Protein AF-A0A661XZZ7-F1 (afdb_monomer)

Sequence (86 aa):
WNYAKLISGVLRHGMPLPYVVDMVNNLHLNDESLNTWKNGVVRALKKYIPDGTAPSQNICPECGEGALIYEEGCLNCKSCGHTKCG

Structure (mmCIF, N/CA/C/O backbone):
data_AF-A0A661XZZ7-F1
#
_entry.id   AF-A0A661XZZ7-F1
#
loop_
_atom_site.group_PDB
_atom_site.id
_atom_site.type_symbol
_atom_site.label_atom_id
_atom_site.label_alt_id
_atom_site.label_comp_id
_atom_site.label_asym_id
_atom_site.label_entity_id
_atom_site.label_seq_id
_atom_site.pdbx_PDB_ins_code
_atom_site.Cartn_x
_atom_site.Cartn_y
_atom_site.Cartn_z
_atom_site.occupancy
_atom_site.B_iso_or_equiv
_atom_site.auth_seq_id
_atom_site.auth_comp_id
_atom_site.auth_asym_id
_atom_site.auth_atom_id
_atom_site.pdbx_PDB_model_num
ATOM 1 N N . TRP A 1 1 ? 13.072 -8.343 -14.927 1.00 59.03 1 TRP A N 1
ATOM 2 C CA . TRP A 1 1 ? 11.656 -8.775 -14.923 1.00 59.03 1 TRP A CA 1
ATOM 3 C C . TRP A 1 1 ? 10.778 -7.533 -14.991 1.00 59.03 1 TRP A C 1
ATOM 5 O O . TRP A 1 1 ? 11.144 -6.530 -14.394 1.00 59.03 1 TRP A O 1
ATOM 15 N N . ASN A 1 2 ? 9.683 -7.522 -15.753 1.00 85.25 2 ASN A N 1
ATOM 16 C CA . ASN A 1 2 ? 8.939 -6.280 -16.002 1.00 85.25 2 ASN A CA 1
ATOM 17 C C . ASN A 1 2 ? 7.872 -6.051 -14.910 1.00 85.25 2 ASN A C 1
ATOM 19 O O . ASN A 1 2 ? 6.695 -6.335 -15.119 1.00 85.25 2 ASN A O 1
ATOM 23 N N . TYR A 1 3 ? 8.294 -5.586 -13.726 1.00 89.50 3 TYR A N 1
ATOM 24 C CA . TYR A 1 3 ? 7.413 -5.334 -12.571 1.00 89.50 3 TYR A CA 1
ATOM 25 C C . TYR A 1 3 ? 6.247 -4.397 -12.910 1.00 89.50 3 TYR A C 1
ATOM 27 O O . TYR A 1 3 ? 5.141 -4.589 -12.414 1.00 89.50 3 TYR A O 1
ATOM 35 N N . ALA A 1 4 ? 6.454 -3.452 -13.831 1.00 89.56 4 ALA A N 1
ATOM 36 C CA . ALA A 1 4 ? 5.388 -2.593 -14.334 1.00 89.56 4 ALA A CA 1
ATOM 37 C C . ALA A 1 4 ? 4.268 -3.398 -15.016 1.00 89.56 4 ALA A C 1
ATOM 39 O O . ALA A 1 4 ? 3.094 -3.135 -14.767 1.00 89.56 4 ALA A O 1
ATOM 40 N N . LYS A 1 5 ? 4.597 -4.428 -15.815 1.00 92.69 5 LYS A N 1
ATOM 41 C CA . LYS A 1 5 ? 3.584 -5.317 -16.415 1.00 92.69 5 LYS A CA 1
ATOM 42 C C . LYS A 1 5 ? 2.812 -6.101 -15.352 1.00 92.69 5 LYS A C 1
ATOM 44 O O . LYS A 1 5 ? 1.595 -6.205 -15.473 1.00 92.69 5 LYS A O 1
ATOM 49 N N . LEU A 1 6 ? 3.495 -6.603 -14.319 1.00 92.31 6 LEU A N 1
ATOM 50 C CA . LEU A 1 6 ? 2.865 -7.321 -13.204 1.00 92.31 6 LEU A CA 1
ATOM 51 C C . LEU A 1 6 ? 1.871 -6.422 -12.456 1.00 92.31 6 LEU A C 1
ATOM 53 O O . LEU A 1 6 ? 0.694 -6.759 -12.365 1.00 92.31 6 LEU A O 1
ATOM 57 N N . ILE A 1 7 ? 2.331 -5.256 -11.990 1.00 94.62 7 ILE A N 1
ATOM 58 C CA . ILE A 1 7 ? 1.513 -4.286 -11.242 1.00 94.62 7 ILE A CA 1
ATOM 59 C C . ILE A 1 7 ? 0.313 -3.844 -12.085 1.00 94.62 7 ILE A C 1
ATOM 61 O O . ILE A 1 7 ? -0.825 -3.824 -11.625 1.00 94.62 7 ILE A O 1
ATOM 65 N N . SER A 1 8 ? 0.552 -3.549 -13.360 1.00 94.50 8 SER A N 1
ATOM 66 C CA . SER A 1 8 ? -0.498 -3.147 -14.288 1.00 94.50 8 SER A CA 1
ATOM 67 C C . SER A 1 8 ? -1.522 -4.265 -14.534 1.00 94.50 8 SER A C 1
ATOM 69 O O . SER A 1 8 ? -2.710 -3.990 -14.676 1.00 94.50 8 SER A O 1
ATOM 71 N N . GLY A 1 9 ? -1.079 -5.526 -14.561 1.00 95.81 9 GLY A N 1
ATOM 72 C CA . GLY A 1 9 ? -1.950 -6.696 -14.653 1.00 95.81 9 GLY A CA 1
ATOM 73 C C . GLY A 1 9 ? -2.856 -6.842 -13.433 1.00 95.81 9 GLY A C 1
ATOM 74 O O . GLY A 1 9 ? -4.071 -6.896 -13.595 1.00 95.81 9 GLY A O 1
ATOM 75 N N . VAL A 1 10 ? -2.292 -6.840 -12.220 1.00 95.75 10 VAL A N 1
ATOM 76 C CA . VAL A 1 10 ? -3.090 -7.029 -10.992 1.00 95.75 10 VAL A CA 1
ATOM 77 C C . VAL A 1 10 ? -4.105 -5.904 -10.779 1.00 95.75 10 VAL A C 1
ATOM 79 O O . VAL A 1 10 ? -5.233 -6.177 -10.379 1.00 95.75 10 VAL A O 1
ATOM 82 N N . LEU A 1 11 ? -3.748 -4.662 -11.130 1.00 96.06 11 LEU A N 1
ATOM 83 C CA . LEU A 1 11 ? -4.669 -3.525 -11.073 1.00 96.06 11 LEU A CA 1
ATOM 84 C C . LEU A 1 11 ? -5.811 -3.665 -12.089 1.00 96.06 11 LEU A C 1
ATOM 86 O O . LEU A 1 11 ? -6.970 -3.482 -11.729 1.00 96.06 11 LEU A O 1
ATOM 90 N N . ARG A 1 12 ? -5.515 -4.038 -13.344 1.00 96.94 12 ARG A N 1
ATOM 91 C CA . ARG A 1 12 ? -6.553 -4.258 -14.373 1.00 96.94 12 ARG A CA 1
ATOM 92 C C . ARG A 1 12 ? -7.515 -5.386 -14.024 1.00 96.94 12 ARG A C 1
ATOM 94 O O . ARG A 1 12 ? -8.678 -5.319 -14.400 1.00 96.94 12 ARG A O 1
ATOM 101 N N . HIS A 1 13 ? -7.030 -6.412 -13.335 1.00 96.81 13 HIS A N 1
ATOM 102 C CA . HIS A 1 13 ? -7.849 -7.540 -12.898 1.00 96.81 13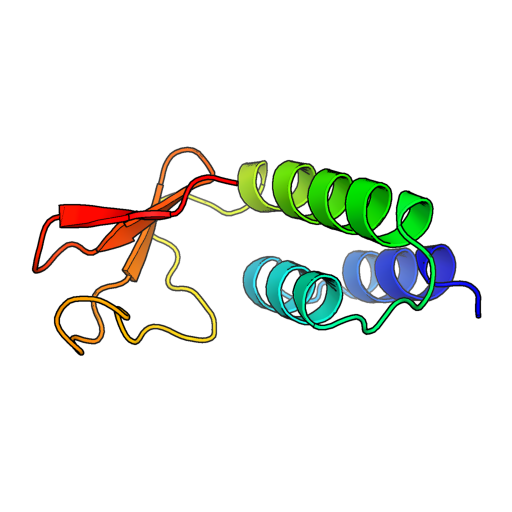 HIS A CA 1
ATOM 103 C C . HIS A 1 13 ? -8.553 -7.298 -11.555 1.00 96.81 13 HIS A C 1
ATOM 105 O O . HIS A 1 13 ? -9.178 -8.215 -11.032 1.00 96.81 13 HIS A O 1
ATOM 111 N N . GLY A 1 14 ? -8.489 -6.079 -11.008 1.00 94.25 14 GLY A N 1
ATOM 112 C CA . GLY A 1 14 ? -9.278 -5.695 -9.838 1.00 94.25 14 GLY A CA 1
ATOM 113 C C . GLY A 1 14 ? -8.795 -6.309 -8.526 1.00 94.25 14 GLY A C 1
ATOM 114 O O . GLY A 1 14 ? -9.595 -6.479 -7.609 1.00 94.25 14 GLY A O 1
ATOM 115 N N . MET A 1 15 ? -7.506 -6.648 -8.411 1.00 95.56 15 MET A N 1
ATOM 116 C CA . MET A 1 15 ? -6.947 -7.055 -7.123 1.00 95.56 15 MET A CA 1
ATOM 117 C C . MET A 1 15 ? -7.153 -5.927 -6.094 1.00 95.56 15 MET A C 1
ATOM 119 O O . MET A 1 15 ? -6.816 -4.777 -6.394 1.00 95.56 15 MET A O 1
ATOM 123 N N . PRO A 1 16 ? -7.661 -6.223 -4.882 1.00 94.19 16 PRO A N 1
ATOM 124 C CA . PRO A 1 16 ? -7.853 -5.200 -3.862 1.00 94.19 16 PRO A CA 1
ATOM 125 C C . PRO A 1 16 ? -6.546 -4.471 -3.540 1.00 94.19 16 PRO A C 1
ATOM 127 O O . PRO A 1 16 ? -5.505 -5.095 -3.320 1.00 94.19 16 PRO A O 1
ATOM 130 N N . 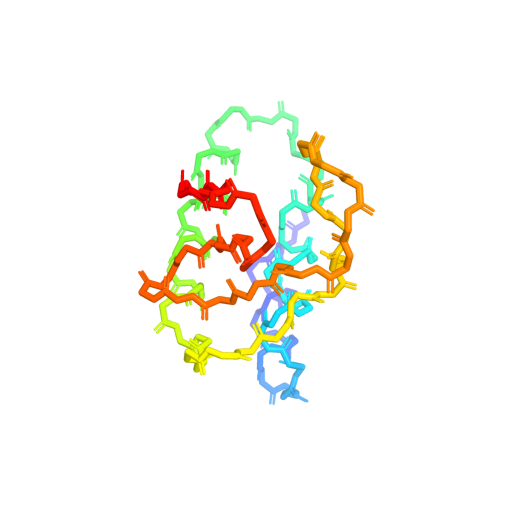LEU A 1 17 ? -6.606 -3.139 -3.490 1.00 94.75 17 LEU A N 1
ATOM 131 C CA . LEU A 1 17 ? -5.431 -2.281 -3.328 1.00 94.75 17 LEU A CA 1
ATOM 132 C C . LEU A 1 17 ? -4.557 -2.597 -2.100 1.00 94.75 17 LEU A C 1
ATOM 134 O O . LEU A 1 17 ? -3.337 -2.561 -2.266 1.00 94.75 17 LEU A O 1
ATOM 138 N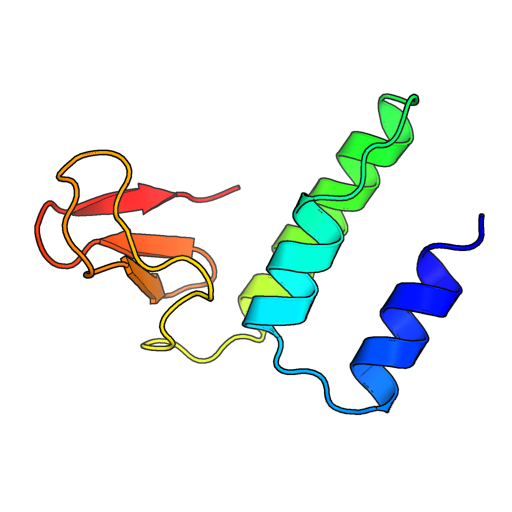 N . PRO A 1 18 ? -5.096 -2.964 -0.915 1.00 92.94 18 PRO A N 1
ATOM 139 C CA . PRO A 1 18 ? -4.260 -3.388 0.211 1.00 92.94 18 PRO A CA 1
ATOM 140 C C . PRO A 1 18 ? -3.327 -4.557 -0.135 1.00 92.94 18 PRO A C 1
ATOM 142 O O . PRO A 1 18 ? -2.154 -4.541 0.234 1.00 92.94 18 PRO A O 1
ATOM 145 N N . TYR A 1 19 ? -3.807 -5.533 -0.913 1.00 94.00 19 TYR A N 1
ATOM 146 C CA . TYR A 1 19 ? -2.991 -6.665 -1.359 1.00 94.00 19 TYR A CA 1
ATOM 147 C C . TYR A 1 19 ? -1.980 -6.264 -2.433 1.00 94.00 19 TYR A C 1
ATOM 149 O O . TYR A 1 19 ? -0.856 -6.760 -2.429 1.00 94.00 19 TYR A O 1
ATOM 157 N N . VAL A 1 20 ? -2.339 -5.338 -3.330 1.00 95.25 20 VAL A N 1
ATOM 158 C CA . VAL A 1 20 ? -1.387 -4.801 -4.317 1.00 95.25 20 VAL A CA 1
ATOM 159 C C . VAL A 1 20 ? -0.248 -4.064 -3.611 1.00 95.25 20 VAL A C 1
ATOM 161 O O . VAL A 1 20 ? 0.913 -4.260 -3.962 1.00 95.25 20 VAL A O 1
ATOM 164 N N . VAL A 1 21 ? -0.560 -3.249 -2.600 1.00 94.06 21 VAL A N 1
ATOM 165 C CA . VAL A 1 21 ? 0.438 -2.543 -1.783 1.00 94.06 21 VAL A CA 1
ATOM 166 C C . VAL A 1 21 ? 1.378 -3.531 -1.096 1.00 94.06 21 VAL A C 1
ATOM 168 O O . VAL A 1 21 ? 2.592 -3.357 -1.185 1.00 94.06 21 VAL A O 1
ATOM 171 N N . ASP A 1 22 ? 0.840 -4.574 -0.465 1.00 92.12 22 ASP A N 1
ATOM 172 C CA . ASP A 1 22 ? 1.632 -5.616 0.195 1.00 92.12 22 ASP A CA 1
ATOM 173 C C . ASP A 1 22 ? 2.533 -6.369 -0.801 1.00 92.12 22 ASP A C 1
ATOM 175 O O . ASP A 1 22 ? 3.741 -6.491 -0.593 1.00 92.12 22 ASP A O 1
ATOM 179 N N . MET A 1 23 ? 1.989 -6.775 -1.954 1.00 93.75 23 MET A N 1
ATOM 180 C CA . MET A 1 23 ? 2.757 -7.414 -3.027 1.00 93.75 23 MET A CA 1
ATOM 181 C C . MET A 1 23 ? 3.918 -6.530 -3.499 1.00 93.75 23 MET A C 1
ATOM 183 O O . MET A 1 23 ? 5.045 -7.011 -3.617 1.00 93.75 23 MET A O 1
ATOM 187 N N . VAL A 1 24 ? 3.661 -5.245 -3.775 1.00 93.75 24 VAL A N 1
ATOM 188 C CA . VAL A 1 24 ? 4.706 -4.314 -4.223 1.00 93.75 24 VAL A CA 1
ATOM 189 C C . VAL A 1 24 ? 5.749 -4.130 -3.130 1.00 93.75 24 VAL A C 1
ATOM 191 O O . VAL A 1 24 ? 6.932 -4.173 -3.440 1.00 93.75 24 VAL A O 1
ATOM 194 N N . ASN A 1 25 ? 5.348 -3.975 -1.867 1.00 91.44 25 ASN A N 1
ATOM 195 C CA . ASN A 1 25 ? 6.267 -3.764 -0.751 1.00 91.44 25 ASN A CA 1
ATOM 196 C C . ASN A 1 25 ? 7.233 -4.950 -0.549 1.00 91.44 25 ASN A C 1
ATOM 198 O O . ASN A 1 25 ? 8.422 -4.739 -0.288 1.00 91.44 25 ASN A O 1
ATOM 202 N N . ASN A 1 26 ? 6.751 -6.178 -0.769 1.00 90.38 26 ASN A N 1
ATOM 203 C CA . ASN A 1 26 ? 7.522 -7.421 -0.650 1.00 90.38 26 ASN A CA 1
ATOM 204 C C . ASN A 1 26 ? 8.379 -7.764 -1.888 1.00 90.38 26 ASN A C 1
ATOM 206 O O . ASN A 1 26 ? 9.009 -8.820 -1.931 1.00 90.38 26 ASN A O 1
ATOM 210 N N . LEU A 1 27 ? 8.461 -6.892 -2.903 1.00 91.06 27 LEU A N 1
ATOM 211 C CA . LEU A 1 27 ? 9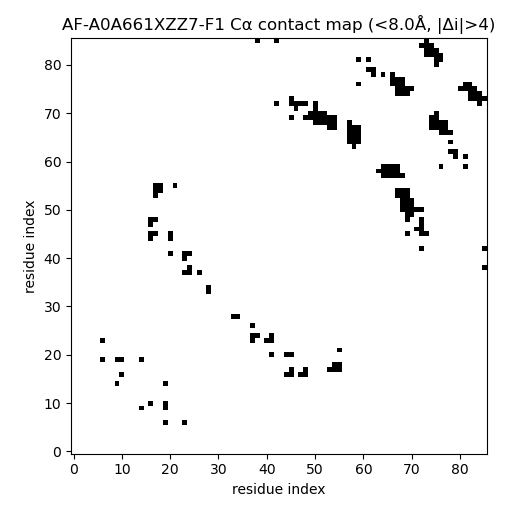.424 -7.083 -3.991 1.00 91.06 27 LEU A CA 1
ATOM 212 C C . LEU A 1 27 ? 10.861 -6.930 -3.463 1.00 91.06 27 LEU A C 1
ATOM 214 O O . LEU A 1 27 ? 11.261 -5.855 -2.998 1.00 91.06 27 LEU A O 1
ATOM 218 N N . HIS A 1 28 ? 11.643 -8.003 -3.584 1.00 86.06 28 HIS A N 1
ATOM 219 C CA . HIS A 1 28 ? 13.079 -8.020 -3.311 1.00 86.06 28 HIS A CA 1
ATOM 220 C C . HIS A 1 28 ? 13.837 -7.537 -4.554 1.00 86.06 28 HIS A C 1
ATOM 222 O O . HIS A 1 28 ? 13.956 -8.260 -5.545 1.00 86.06 28 HIS A O 1
ATOM 228 N N . LEU A 1 29 ? 14.290 -6.282 -4.523 1.00 86.12 29 LEU A N 1
ATOM 229 C CA . LEU A 1 29 ? 14.991 -5.623 -5.625 1.00 86.12 29 LEU A CA 1
ATOM 230 C C . LEU A 1 29 ? 16.435 -5.349 -5.191 1.00 86.12 29 LEU A C 1
ATOM 232 O O . LEU A 1 29 ? 16.658 -4.732 -4.151 1.00 86.12 29 LEU A O 1
ATOM 236 N N . ASN A 1 30 ? 17.403 -5.808 -5.987 1.00 82.88 30 ASN A N 1
ATOM 237 C CA . ASN A 1 30 ? 18.834 -5.748 -5.649 1.00 82.88 30 ASN A CA 1
ATOM 238 C C . ASN A 1 30 ? 19.462 -4.354 -5.845 1.00 82.88 30 ASN A C 1
ATOM 240 O O . ASN A 1 30 ? 20.610 -4.149 -5.472 1.00 82.88 30 ASN A O 1
ATOM 244 N N . ASP A 1 31 ? 18.734 -3.419 -6.456 1.00 85.56 31 ASP A N 1
ATOM 245 C CA . ASP A 1 31 ? 19.204 -2.077 -6.809 1.00 85.56 31 ASP A CA 1
ATOM 246 C C . ASP A 1 31 ? 18.502 -1.027 -5.930 1.00 85.56 31 ASP A C 1
ATOM 248 O O . ASP A 1 31 ? 17.276 -1.044 -5.775 1.00 85.56 31 ASP A O 1
ATOM 252 N N . GLU A 1 32 ? 19.265 -0.105 -5.340 1.00 81.06 32 GLU A N 1
ATOM 253 C CA . GLU A 1 32 ? 18.738 0.968 -4.487 1.00 81.06 32 GLU A CA 1
ATOM 254 C C . GLU A 1 32 ? 17.747 1.880 -5.225 1.00 81.06 32 GLU A C 1
ATOM 256 O O . GLU A 1 32 ? 16.711 2.254 -4.668 1.00 81.06 32 GLU A O 1
ATOM 261 N N . SER A 1 33 ? 18.004 2.185 -6.501 1.00 79.38 33 SER A N 1
ATOM 262 C CA . SER A 1 33 ? 17.107 2.996 -7.334 1.00 79.38 33 SER A CA 1
ATOM 263 C C . SER A 1 33 ? 15.767 2.296 -7.584 1.00 79.38 33 SER A C 1
ATOM 265 O O . SER A 1 33 ? 14.714 2.933 -7.660 1.00 79.38 33 SER A O 1
ATOM 267 N N . LEU A 1 34 ? 15.767 0.962 -7.627 1.00 83.75 34 LEU A N 1
ATOM 268 C CA . LEU A 1 34 ? 14.541 0.177 -7.721 1.00 83.75 34 LEU A CA 1
ATOM 269 C C . LEU A 1 34 ? 13.776 0.156 -6.392 1.00 83.75 34 LEU A C 1
ATOM 271 O O . LEU A 1 34 ? 12.543 0.152 -6.399 1.00 83.75 34 LEU A O 1
ATOM 275 N N . ASN A 1 35 ? 14.471 0.196 -5.253 1.00 87.31 35 ASN A N 1
ATOM 276 C CA . ASN A 1 35 ? 13.827 0.306 -3.943 1.00 87.31 35 ASN A CA 1
ATOM 277 C C . ASN A 1 35 ? 13.154 1.674 -3.741 1.00 87.31 35 ASN A C 1
ATOM 279 O O . ASN A 1 35 ? 12.033 1.727 -3.231 1.00 87.31 35 ASN A O 1
ATOM 283 N N . THR A 1 36 ? 13.759 2.774 -4.199 1.00 88.81 36 THR A N 1
ATOM 284 C CA . THR A 1 36 ? 13.110 4.099 -4.149 1.00 88.81 36 THR A CA 1
ATOM 285 C C . THR A 1 36 ? 11.884 4.168 -5.059 1.00 88.81 36 THR A C 1
ATOM 287 O O . THR A 1 36 ? 10.834 4.656 -4.632 1.00 88.81 36 THR A O 1
ATOM 290 N N . TRP A 1 37 ? 11.968 3.600 -6.267 1.00 91.75 37 TRP A N 1
ATOM 291 C CA . TRP A 1 37 ? 10.819 3.451 -7.163 1.00 91.75 37 TRP A CA 1
ATOM 292 C C . TRP A 1 37 ? 9.680 2.656 -6.507 1.00 91.75 37 TRP A C 1
ATOM 294 O O . TRP A 1 37 ? 8.541 3.127 -6.476 1.00 91.75 37 TRP A O 1
ATOM 304 N N . LYS A 1 38 ? 9.987 1.490 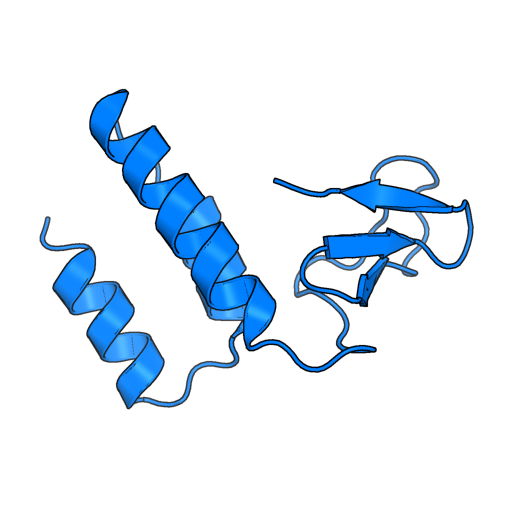-5.923 1.00 91.88 38 LYS A N 1
ATOM 305 C CA . LYS A 1 38 ? 9.021 0.628 -5.219 1.00 91.88 38 LYS A CA 1
ATOM 306 C C . LYS A 1 38 ? 8.289 1.388 -4.110 1.00 91.88 38 LYS A C 1
ATOM 308 O O . LYS A 1 38 ? 7.061 1.341 -4.040 1.00 91.88 38 LYS A O 1
ATOM 313 N N . ASN A 1 39 ? 9.027 2.141 -3.294 1.00 92.00 39 ASN A N 1
ATOM 314 C CA . ASN A 1 39 ? 8.462 2.960 -2.220 1.00 92.00 39 ASN A CA 1
ATOM 315 C C . ASN A 1 39 ? 7.541 4.063 -2.769 1.00 92.00 39 ASN A C 1
ATOM 317 O O . ASN A 1 39 ? 6.469 4.313 -2.218 1.00 92.00 39 ASN A O 1
ATOM 321 N N . GLY A 1 40 ? 7.918 4.687 -3.891 1.00 92.81 40 GLY A N 1
ATOM 322 C CA . GLY A 1 40 ? 7.078 5.663 -4.586 1.00 92.81 40 GLY A CA 1
ATOM 323 C C . GLY A 1 40 ? 5.749 5.070 -5.065 1.00 92.81 40 GLY A C 1
ATOM 324 O O . GLY A 1 40 ? 4.695 5.670 -4.853 1.00 92.81 40 GLY A O 1
ATOM 325 N N . VAL A 1 41 ? 5.782 3.866 -5.646 1.00 94.50 41 VAL A N 1
ATOM 326 C CA . VAL A 1 41 ? 4.571 3.148 -6.079 1.00 94.50 41 VAL A CA 1
ATOM 327 C C . VAL A 1 41 ? 3.671 2.814 -4.888 1.00 94.50 41 VAL A C 1
ATOM 329 O O . VAL A 1 41 ? 2.475 3.096 -4.935 1.00 94.50 41 VAL A O 1
ATOM 332 N N . VAL A 1 42 ? 4.233 2.271 -3.802 1.00 94.50 42 VAL A N 1
ATOM 333 C CA . VAL A 1 42 ? 3.487 1.963 -2.568 1.00 94.50 42 VAL A CA 1
ATOM 334 C C . VAL A 1 42 ? 2.770 3.204 -2.038 1.00 94.50 42 VAL A C 1
ATOM 336 O O . VAL A 1 42 ? 1.568 3.159 -1.771 1.00 94.50 42 VAL A O 1
ATOM 339 N N . ARG A 1 43 ? 3.479 4.331 -1.937 1.00 92.88 43 ARG A N 1
ATOM 340 C CA . ARG A 1 43 ? 2.916 5.593 -1.445 1.00 92.88 43 ARG A CA 1
ATOM 341 C C . ARG A 1 43 ? 1.791 6.119 -2.330 1.00 92.88 43 ARG A C 1
ATOM 343 O O . ARG A 1 43 ? 0.812 6.646 -1.813 1.00 92.88 43 ARG A O 1
ATOM 350 N N . ALA A 1 44 ? 1.923 5.987 -3.649 1.00 93.62 44 ALA A N 1
ATOM 351 C CA . ALA A 1 44 ? 0.877 6.396 -4.579 1.00 93.62 44 ALA A CA 1
ATOM 352 C C . ALA A 1 44 ? -0.387 5.543 -4.406 1.00 93.62 44 ALA A C 1
ATOM 354 O O . ALA A 1 44 ? -1.480 6.092 -4.320 1.00 93.62 44 ALA A O 1
ATOM 355 N N . LEU A 1 45 ? -0.239 4.219 -4.299 1.00 94.31 45 LEU A N 1
ATOM 356 C CA . LEU A 1 45 ? -1.370 3.294 -4.192 1.00 94.31 45 LEU A CA 1
ATOM 357 C C . LEU A 1 45 ? -2.140 3.433 -2.873 1.00 94.31 45 LEU A C 1
ATOM 359 O O . LEU A 1 45 ? -3.368 3.380 -2.895 1.00 94.31 45 LEU A O 1
ATOM 363 N N . LYS A 1 46 ? -1.454 3.665 -1.744 1.00 92.88 46 LYS A N 1
ATOM 364 C CA . LYS A 1 46 ? -2.106 3.850 -0.432 1.00 92.88 46 LYS A CA 1
ATOM 365 C C . LYS A 1 46 ? -3.143 4.980 -0.426 1.00 92.88 46 LYS A C 1
ATOM 367 O O . LYS A 1 46 ? -4.143 4.860 0.265 1.00 92.88 46 LYS A O 1
ATOM 372 N N . LYS A 1 47 ? -2.950 6.034 -1.230 1.00 91.69 47 LYS A N 1
ATOM 373 C CA . LYS A 1 47 ? -3.890 7.168 -1.342 1.00 91.69 47 LYS A CA 1
ATOM 374 C C . LYS A 1 47 ? -5.239 6.803 -1.964 1.00 91.69 47 LYS A C 1
ATOM 376 O O . LYS A 1 47 ? -6.179 7.580 -1.862 1.00 91.69 47 LYS A O 1
ATOM 381 N N . TYR A 1 48 ? -5.315 5.665 -2.649 1.00 93.44 48 TYR A N 1
ATOM 382 C CA . TYR A 1 48 ? -6.542 5.180 -3.278 1.00 93.44 48 TYR A CA 1
ATOM 383 C C . TYR A 1 48 ? -7.243 4.104 -2.442 1.00 93.44 48 TYR A C 1
ATOM 385 O O . TYR A 1 48 ? -8.288 3.601 -2.851 1.00 93.44 48 TYR A O 1
ATOM 393 N N . ILE A 1 49 ? -6.676 3.731 -1.291 1.00 94.12 49 ILE A N 1
ATOM 394 C CA . ILE A 1 49 ? -7.334 2.843 -0.337 1.00 94.12 49 ILE A CA 1
ATOM 395 C C . ILE A 1 49 ? -8.323 3.690 0.474 1.00 94.12 49 ILE A C 1
ATOM 397 O O . ILE A 1 49 ? -7.900 4.692 1.047 1.00 94.12 49 ILE A O 1
ATOM 401 N N . PRO A 1 50 ? -9.615 3.321 0.533 1.00 94.50 50 PRO A N 1
ATOM 402 C CA . PRO A 1 50 ? -10.586 4.032 1.357 1.00 94.50 50 PRO A CA 1
ATOM 403 C C . PRO A 1 50 ? -10.198 4.015 2.836 1.00 94.50 50 PRO A C 1
ATOM 405 O O . PRO A 1 50 ? -9.762 2.979 3.354 1.00 94.50 50 PRO A O 1
ATOM 408 N N . ASP A 1 51 ? -10.417 5.132 3.522 1.00 94.00 51 ASP A N 1
ATOM 409 C CA . ASP A 1 51 ? -10.197 5.214 4.964 1.00 94.00 51 ASP A CA 1
ATOM 410 C C . ASP A 1 51 ? -11.075 4.198 5.713 1.00 94.00 51 ASP A C 1
ATOM 412 O O . ASP A 1 51 ? -12.199 3.887 5.309 1.00 94.00 51 ASP A O 1
ATOM 416 N N . GLY A 1 52 ? -10.541 3.638 6.797 1.00 93.31 52 GLY A N 1
ATOM 417 C CA . GLY A 1 52 ? -11.176 2.561 7.561 1.00 93.31 52 GLY A CA 1
ATOM 418 C C . GLY A 1 52 ? -10.930 1.154 7.005 1.00 93.31 52 GLY A C 1
ATOM 419 O O . GLY A 1 52 ? -11.342 0.175 7.625 1.00 93.31 52 GLY A O 1
ATOM 420 N N . THR A 1 53 ? -10.235 1.015 5.872 1.00 94.81 53 THR A N 1
ATOM 421 C CA . THR A 1 53 ? -9.867 -0.303 5.332 1.00 94.81 53 THR A CA 1
ATOM 422 C C . THR A 1 53 ? -8.806 -0.968 6.212 1.00 94.81 53 THR A C 1
ATOM 424 O O . THR A 1 53 ? -7.776 -0.364 6.505 1.00 94.81 53 THR A O 1
ATOM 427 N N . ALA A 1 54 ? -9.007 -2.231 6.590 1.00 92.44 54 ALA A N 1
ATOM 428 C CA . ALA A 1 54 ? -7.981 -3.014 7.279 1.00 92.44 54 ALA A CA 1
ATOM 429 C C . ALA A 1 54 ? -6.901 -3.508 6.287 1.00 92.44 54 ALA A C 1
ATOM 431 O O . ALA A 1 54 ? -7.236 -3.928 5.172 1.00 92.44 54 ALA A O 1
ATOM 432 N N . PRO A 1 55 ? -5.607 -3.483 6.651 1.00 90.25 55 PRO A N 1
ATOM 433 C CA . PRO A 1 55 ? -4.549 -4.072 5.837 1.00 90.25 55 PRO A CA 1
ATOM 434 C C . PRO A 1 55 ? -4.629 -5.600 5.797 1.00 90.25 55 PRO A C 1
ATOM 436 O O . PRO A 1 55 ? -5.255 -6.235 6.643 1.00 90.25 55 PRO A O 1
ATOM 439 N N . SER A 1 56 ? -3.919 -6.199 4.834 1.00 84.88 56 SER A N 1
ATOM 440 C CA . SER A 1 56 ? -3.755 -7.657 4.752 1.00 84.88 56 SER A CA 1
ATOM 441 C C . SER A 1 56 ? -3.127 -8.235 6.026 1.00 84.88 56 SER A C 1
ATOM 443 O O . SER A 1 56 ? -3.559 -9.278 6.510 1.00 84.88 56 SER A O 1
ATOM 445 N N . GLN A 1 57 ? -2.140 -7.533 6.590 1.00 84.94 57 GLN A N 1
ATOM 446 C CA . GLN A 1 57 ? -1.528 -7.832 7.88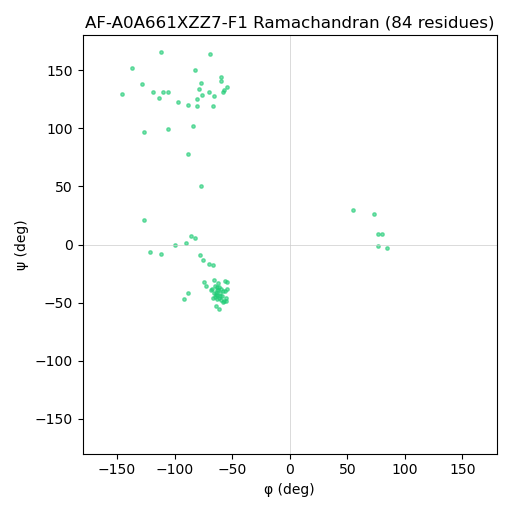1 1.00 84.94 57 GLN A CA 1
ATOM 447 C C . GLN A 1 57 ? -2.008 -6.822 8.920 1.00 84.94 57 GLN A C 1
ATOM 449 O O . GLN A 1 57 ? -1.507 -5.702 8.992 1.00 84.94 57 GLN A O 1
ATOM 454 N N . ASN A 1 58 ? -2.989 -7.226 9.722 1.00 89.38 58 ASN A N 1
ATOM 455 C CA . ASN A 1 58 ? -3.655 -6.342 10.677 1.00 89.38 58 ASN A CA 1
ATOM 456 C C . ASN A 1 58 ? -2.992 -6.303 12.070 1.00 89.38 58 ASN A C 1
ATOM 458 O O . ASN A 1 58 ? -3.471 -5.622 12.967 1.00 89.38 58 ASN A O 1
ATOM 462 N N . ILE A 1 59 ? -1.888 -7.023 12.279 1.00 93.06 59 ILE A N 1
ATOM 463 C CA . ILE A 1 59 ? -1.203 -7.054 13.577 1.00 93.06 59 ILE A CA 1
ATOM 464 C C . ILE A 1 59 ? -0.325 -5.810 13.721 1.00 93.06 59 ILE A C 1
ATOM 466 O O . ILE A 1 59 ? 0.613 -5.604 12.948 1.00 93.06 59 ILE A O 1
ATOM 470 N N . CYS A 1 60 ? -0.612 -4.996 14.735 1.00 93.06 60 CYS A N 1
ATOM 471 C CA . CYS A 1 60 ? 0.206 -3.848 15.090 1.00 93.06 60 CYS A CA 1
ATOM 472 C C . CYS A 1 60 ? 1.593 -4.307 15.580 1.00 93.06 60 CYS A C 1
ATOM 474 O O . CYS A 1 60 ? 1.665 -5.106 16.515 1.00 93.06 60 CYS A O 1
ATOM 476 N N . PRO A 1 61 ? 2.701 -3.784 15.024 1.00 92.00 61 PRO A N 1
ATOM 477 C CA . PRO A 1 61 ? 4.047 -4.159 15.459 1.00 92.00 61 PRO A CA 1
ATOM 478 C C . PRO A 1 61 ? 4.409 -3.624 16.853 1.00 92.00 61 PRO A C 1
ATOM 480 O O . PRO A 1 61 ? 5.376 -4.093 17.442 1.00 92.00 61 PRO A O 1
ATOM 483 N N . GLU A 1 62 ? 3.667 -2.639 17.368 1.00 94.19 62 GLU A N 1
ATOM 484 C CA . GLU A 1 62 ? 3.953 -1.993 18.652 1.00 94.19 62 GLU A CA 1
ATOM 485 C C . GLU A 1 62 ? 3.224 -2.659 19.826 1.00 94.19 62 GLU A C 1
ATOM 487 O O . GLU A 1 62 ? 3.845 -2.949 20.844 1.00 94.19 62 GLU A O 1
ATOM 492 N N . CYS A 1 63 ? 1.924 -2.942 19.689 1.00 95.31 63 CYS A N 1
ATOM 493 C CA . CYS A 1 63 ? 1.114 -3.530 20.76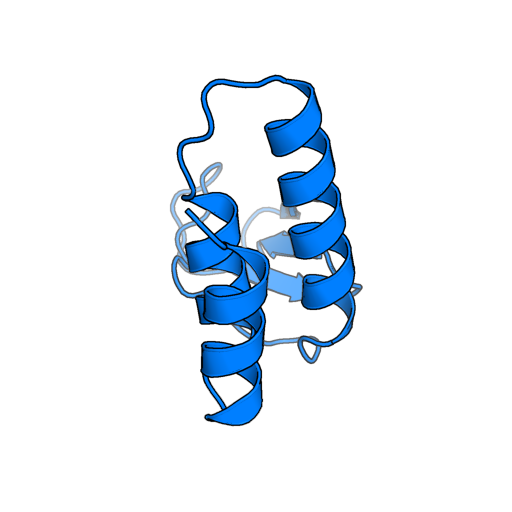5 1.00 95.31 63 CYS A CA 1
ATOM 494 C C . CYS A 1 63 ? 0.652 -4.972 20.502 1.00 95.31 63 CYS A C 1
ATOM 496 O O . CYS A 1 63 ? 0.083 -5.597 21.391 1.00 95.31 63 CYS A O 1
ATOM 498 N N . GLY A 1 64 ? 0.861 -5.508 19.295 1.00 94.19 64 GLY A N 1
ATOM 499 C CA . GLY A 1 64 ? 0.437 -6.862 18.919 1.00 94.19 64 GLY A CA 1
ATOM 500 C C . GLY A 1 64 ? -1.060 -7.023 18.632 1.00 94.19 64 GLY A C 1
ATOM 501 O O . GLY A 1 64 ? -1.491 -8.117 18.272 1.00 94.19 64 GLY A O 1
ATOM 502 N N . GLU A 1 65 ? -1.864 -5.965 18.754 1.00 93.94 65 GLU A N 1
ATOM 503 C CA . GLU A 1 65 ? -3.308 -6.035 18.513 1.00 93.94 65 GLU A CA 1
ATOM 504 C C . GLU A 1 65 ? -3.684 -5.925 17.029 1.00 93.94 65 GLU A C 1
ATOM 506 O O . GLU A 1 65 ? -3.021 -5.252 16.238 1.00 93.94 65 GLU A O 1
ATOM 511 N N . GLY A 1 66 ? -4.800 -6.564 16.669 1.00 94.50 66 GLY A N 1
ATOM 512 C CA . GLY A 1 66 ? -5.399 -6.575 15.332 1.00 94.50 66 GLY A CA 1
ATOM 513 C C . GLY A 1 66 ? -6.166 -5.296 14.977 1.00 94.50 66 GLY A C 1
ATOM 514 O O . GLY A 1 66 ? -7.338 -5.385 14.614 1.00 94.50 66 GLY A O 1
ATOM 515 N N . ALA A 1 67 ? -5.562 -4.121 15.154 1.00 94.94 67 ALA A N 1
ATOM 516 C CA . ALA A 1 67 ? -6.270 -2.836 15.136 1.00 94.94 67 ALA A CA 1
ATOM 517 C C . ALA A 1 67 ? -5.690 -1.804 14.155 1.00 94.94 67 ALA A C 1
ATOM 519 O O . ALA A 1 67 ? -5.903 -0.602 14.332 1.00 94.94 67 ALA A O 1
ATOM 520 N N . LEU A 1 68 ? -4.945 -2.248 13.140 1.00 95.12 68 LEU A N 1
ATOM 521 C CA . LEU A 1 68 ? -4.426 -1.378 12.088 1.00 95.12 68 LEU A CA 1
ATOM 522 C C . LEU A 1 68 ? -5.515 -1.048 11.061 1.00 95.12 68 LEU A C 1
ATOM 524 O O . LEU A 1 68 ? -6.202 -1.926 10.548 1.00 95.12 68 LEU A O 1
ATOM 528 N N . ILE A 1 69 ? -5.625 0.221 10.690 1.00 95.00 69 ILE A N 1
ATOM 529 C CA . ILE A 1 69 ? -6.497 0.672 9.606 1.00 95.00 69 ILE A CA 1
ATOM 530 C C . ILE A 1 69 ? -5.794 1.704 8.733 1.00 95.00 69 ILE A C 1
ATOM 532 O O . ILE A 1 69 ? -4.911 2.427 9.195 1.00 95.00 69 ILE A O 1
ATOM 536 N N . TYR A 1 70 ? -6.180 1.767 7.463 1.00 94.06 70 TYR A N 1
ATOM 537 C CA . TYR A 1 70 ? -5.756 2.836 6.572 1.00 94.06 70 TYR A CA 1
ATOM 538 C C . TYR A 1 70 ? -6.534 4.117 6.869 1.00 94.06 70 TYR A C 1
ATOM 540 O O . TYR A 1 70 ? -7.761 4.090 6.899 1.00 94.06 70 TYR A O 1
ATOM 548 N N . GLU A 1 71 ? -5.816 5.218 7.067 1.00 93.50 71 GLU A N 1
ATOM 549 C CA . GLU A 1 71 ? -6.362 6.571 7.208 1.00 93.50 71 GLU A CA 1
ATOM 550 C C . GLU A 1 71 ? -5.386 7.573 6.588 1.00 93.50 71 GLU A C 1
ATOM 552 O O . GLU A 1 71 ? -4.184 7.522 6.862 1.00 93.50 71 GLU A O 1
ATOM 557 N N . GLU A 1 72 ? -5.884 8.458 5.723 1.00 89.62 72 GLU A N 1
ATOM 558 C CA . GLU A 1 72 ? -5.099 9.513 5.060 1.00 89.62 72 GLU A CA 1
ATOM 559 C C . GLU A 1 72 ? -3.862 8.974 4.304 1.00 89.62 72 GLU A C 1
ATOM 561 O O . GLU A 1 72 ? -2.833 9.637 4.148 1.00 89.62 72 GLU A O 1
ATOM 566 N N . GLY A 1 73 ? -3.943 7.733 3.811 1.00 87.31 73 GLY A N 1
ATOM 567 C CA . GLY A 1 73 ? -2.839 7.053 3.124 1.00 87.31 73 GLY A CA 1
ATOM 568 C C . GLY A 1 73 ? -1.735 6.510 4.045 1.00 87.31 73 GLY A C 1
ATOM 569 O O . GLY A 1 73 ? -0.709 6.034 3.546 1.00 87.31 73 GLY A O 1
ATOM 570 N N . CYS A 1 74 ? -1.936 6.529 5.362 1.00 90.81 74 CYS A N 1
ATOM 571 C CA . CYS A 1 74 ? -1.076 5.901 6.364 1.00 90.81 74 CYS A CA 1
ATOM 572 C C . CYS A 1 74 ? -1.774 4.721 7.048 1.00 90.81 74 CYS A C 1
ATOM 574 O O . CYS A 1 74 ? -2.978 4.535 6.909 1.00 90.81 74 CYS A O 1
ATOM 576 N N . LEU A 1 75 ? -1.003 3.895 7.763 1.00 92.25 75 LEU A N 1
ATOM 577 C CA . LEU A 1 75 ? -1.547 2.865 8.653 1.00 92.25 75 LEU A CA 1
ATOM 578 C C . LEU A 1 75 ? -1.568 3.384 10.086 1.00 92.25 75 LEU A C 1
ATOM 580 O O . LEU A 1 75 ? -0.504 3.702 10.612 1.00 92.25 75 LEU A O 1
ATOM 584 N N . ASN A 1 76 ? -2.743 3.396 10.708 1.00 94.81 76 ASN A N 1
ATOM 585 C CA . ASN A 1 76 ? -2.967 3.839 12.079 1.00 94.81 76 ASN A CA 1
ATOM 586 C C . ASN A 1 76 ? -3.509 2.685 12.927 1.00 94.81 76 ASN A C 1
ATOM 588 O O . ASN A 1 76 ? -4.466 2.020 12.538 1.00 94.81 76 ASN A O 1
ATOM 592 N N . CYS A 1 77 ? -2.925 2.452 14.101 1.00 95.81 77 CYS A N 1
ATOM 593 C CA . CYS A 1 77 ? -3.432 1.496 15.079 1.00 95.81 77 CYS A CA 1
ATOM 594 C C . CYS A 1 77 ? -4.438 2.173 16.011 1.00 95.81 77 CYS A C 1
ATOM 596 O O . CYS A 1 77 ? -4.079 3.088 16.753 1.00 95.81 77 CYS A O 1
ATOM 598 N N . LYS A 1 78 ? -5.681 1.686 16.034 1.00 95.00 78 LYS A N 1
ATOM 599 C CA . LYS A 1 78 ? -6.735 2.221 16.911 1.00 95.00 78 LYS A CA 1
ATOM 600 C C . LYS A 1 78 ? -6.604 1.827 18.379 1.00 95.00 78 LYS A C 1
ATOM 602 O O . LYS A 1 78 ? -7.240 2.465 19.210 1.00 95.00 78 LYS A O 1
ATOM 607 N N . SER A 1 79 ? -5.759 0.853 18.705 1.00 95.62 79 SER A N 1
ATOM 608 C CA . SER A 1 79 ? -5.550 0.423 20.092 1.00 95.62 79 SER A CA 1
ATOM 609 C C . SER A 1 79 ? -4.466 1.213 20.824 1.00 95.62 79 SER A C 1
ATOM 611 O O . SER A 1 79 ? -4.649 1.564 21.984 1.00 95.62 79 SER A O 1
ATOM 613 N N . CYS A 1 80 ? -3.335 1.501 20.169 1.00 95.31 80 CYS A N 1
ATOM 614 C CA . CYS A 1 80 ? -2.181 2.145 20.816 1.00 95.31 80 CYS A CA 1
ATOM 615 C C . CYS A 1 80 ? -1.752 3.476 20.183 1.00 95.31 80 CYS A C 1
ATOM 617 O O . CYS A 1 80 ? -0.862 4.132 20.710 1.00 95.31 80 CYS A O 1
ATOM 619 N N . GLY A 1 81 ? -2.349 3.880 19.056 1.00 92.38 81 GLY A N 1
ATOM 620 C CA . GLY A 1 81 ? -1.976 5.111 18.354 1.00 92.38 81 GLY A CA 1
ATOM 621 C C . GLY A 1 81 ? -0.729 4.998 17.469 1.00 92.38 81 GLY A C 1
ATOM 622 O O . GLY A 1 81 ? -0.271 6.016 16.956 1.00 92.38 81 GLY A O 1
ATOM 623 N N . HIS A 1 82 ? -0.190 3.790 17.256 1.00 93.62 82 HIS A N 1
ATOM 624 C CA . HIS A 1 82 ? 0.914 3.561 16.316 1.00 93.62 82 HIS A CA 1
ATOM 625 C C . HIS A 1 82 ? 0.563 4.092 14.925 1.00 93.62 82 HIS A C 1
ATOM 627 O O . HIS A 1 82 ? -0.518 3.794 14.417 1.00 93.62 82 HIS A O 1
ATOM 633 N N . THR A 1 83 ? 1.488 4.795 14.273 1.00 92.06 83 THR A N 1
ATOM 634 C CA . THR A 1 83 ? 1.308 5.244 12.888 1.00 92.06 83 THR A CA 1
ATOM 635 C C . THR A 1 83 ? 2.499 4.840 12.025 1.00 92.06 83 THR A C 1
ATOM 637 O O . THR A 1 83 ? 3.656 4.938 12.435 1.00 92.06 83 THR A O 1
ATOM 640 N N . LYS A 1 84 ? 2.226 4.375 10.803 1.00 87.62 84 LYS A N 1
ATOM 641 C CA . LYS A 1 84 ? 3.246 4.049 9.800 1.00 87.62 84 LYS A CA 1
ATOM 642 C C . LYS A 1 84 ? 2.949 4.768 8.489 1.00 87.62 84 LYS A C 1
ATOM 644 O O . LYS A 1 84 ? 2.184 4.287 7.646 1.00 87.62 84 LYS A O 1
ATOM 649 N N . CYS A 1 85 ? 3.620 5.902 8.314 1.00 83.19 85 CYS A N 1
ATOM 650 C CA .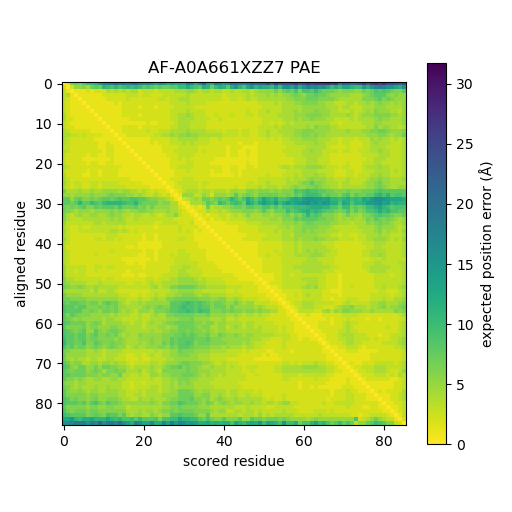 CYS A 1 85 ? 3.632 6.708 7.096 1.00 83.19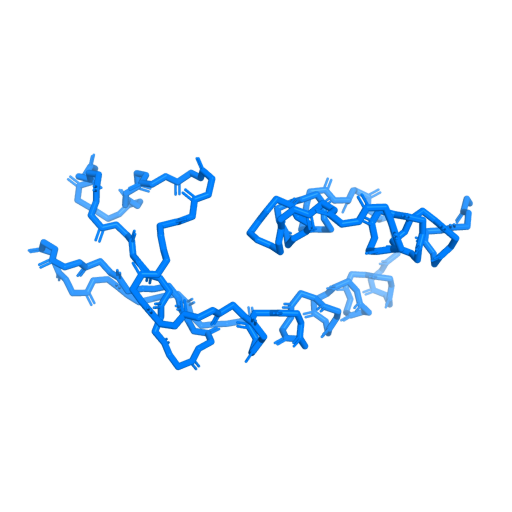 85 CYS A CA 1
ATOM 651 C C . CYS A 1 85 ? 4.976 6.537 6.366 1.00 83.19 85 CYS A C 1
ATOM 653 O O . CYS A 1 85 ? 6.034 6.624 6.987 1.00 83.19 85 CYS A O 1
ATOM 655 N N . GLY A 1 86 ? 4.948 6.268 5.056 1.00 63.25 86 GLY A N 1
ATOM 656 C CA . GLY A 1 86 ? 6.153 5.995 4.255 1.00 63.25 86 GLY A CA 1
ATOM 657 C C . GLY A 1 86 ? 5.848 5.375 2.905 1.00 63.25 86 GLY A C 1
ATOM 658 O O . GLY A 1 86 ? 5.143 4.330 2.909 1.00 63.25 86 GLY A O 1
#

Mean predicted aligned error: 3.95 Å

Secondary structure (DSSP, 8-state):
--HHHHHHHHHHTT--HHHHHHHHHT---SSHHHHHHHHHHHHHHHTTSPTTPPPSS---TTT--S-EEEETTEEEETTT--EE--

Nearest PDB structures (foldseek):
  2qj0-assembly1_A  TM=6.796E-01  e=6.978E+00  Saccharomyces cerevisiae
  2qiz-assembly1_A  TM=6.751E-01  e=6.978E+00  Saccharomyces cerevisiae
  3m63-assembly1_A  TM=6.717E-01  e=9.663E+00  Saccharomyces cerevisiae

Solvent-accessible surface area (backbone atoms only — not comparable to full-atom values): 5059 Å² total; per-residue (Å²): 130,67,61,67,60,53,56,53,47,44,55,74,71,63,55,58,59,55,56,52,39,52,56,53,69,68,58,86,61,97,42,70,71,54,47,54,50,44,48,52,51,40,46,58,53,34,62,73,49,59,68,74,40,63,45,84,75,29,60,31,91,86,80,65,45,79,38,32,23,29,46,96,51,22,40,37,25,77,80,82,66,51,73,55,76,116

Radius of gyration: 13.53 Å; Cα contacts (8 Å, |Δi|>4): 110; chains: 1; bounding box: 30×18×37 Å

Foldseek 3Di:
DPVVVVLVVCVVVPPQLLVSLVVLQPDDDPDPVVVVVSVVVSQVSLQVHDWQAAHPDQQDPPPRDSAWTRDNSWTAGPPPGDIGDD

pLDDT: mean 91.25, std 5.98, range [59.03, 96.94]